Protein AF-A0A951G631-F1 (afdb_monomer_lite)

Sequence (108 aa):
MTLVPDHLREAPYAGALFIALSAAALAGALLIMAVDHQLVWTGAAALCLAAVISYVLSRSVGLPSMSDDVGDWLNRLGMAAVACEAAAVMICSVVLWQARADRRPRIA

Radius of gyration: 17.96 Å; chains: 1; bounding box: 60×21×46 Å

pLDDT: mean 70.81, std 10.46, range [46.06, 85.44]

Foldseek 3Di:
DDVVVVLCVLPVVVVVVVVVLVVVLVVLVVVVVVDVDLVSLVVNLVSLVVLLVVLVCCQDVNDRSGNVNNPVPPPPVSVVSNVVSVVSNVVSVVVSVVVVVVPPPPPD

Structure (mmCIF, N/CA/C/O backbone):
data_AF-A0A951G631-F1
#
_entry.id   AF-A0A951G631-F1
#
loop_
_atom_site.group_PDB
_atom_site.id
_atom_site.type_symbol
_atom_site.label_atom_id
_atom_site.label_alt_id
_atom_site.label_comp_id
_atom_site.label_asym_id
_atom_site.label_entity_id
_atom_site.label_seq_id
_atom_site.pdbx_PDB_ins_code
_atom_site.Cartn_x
_atom_site.Cartn_y
_atom_site.Cartn_z
_atom_site.occupancy
_atom_site.B_iso_or_equiv
_atom_site.auth_seq_id
_atom_site.auth_comp_id
_atom_site.auth_asym_id
_atom_site.auth_atom_id
_atom_site.pdbx_PDB_model_num
ATOM 1 N N . MET A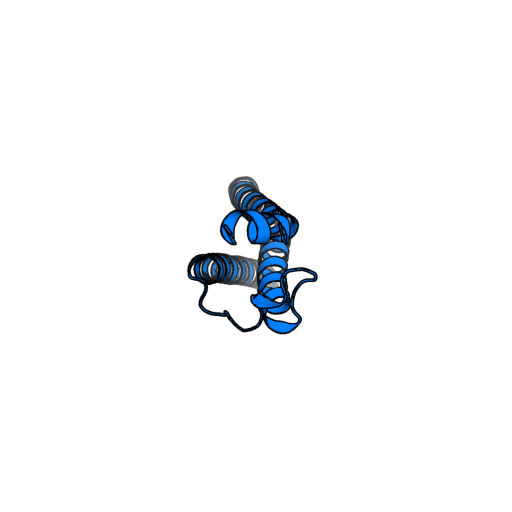 1 1 ? 29.309 2.061 -24.833 1.00 46.06 1 MET A N 1
ATOM 2 C CA . MET A 1 1 ? 27.855 1.845 -24.978 1.00 46.06 1 MET A CA 1
ATOM 3 C C . MET A 1 1 ? 27.331 1.392 -23.625 1.00 46.06 1 MET A C 1
ATOM 5 O O . MET A 1 1 ? 27.457 0.229 -23.276 1.00 46.06 1 MET A O 1
ATOM 9 N N . THR A 1 2 ? 26.908 2.337 -22.793 1.00 47.00 2 THR A N 1
ATOM 10 C CA . THR A 1 2 ? 26.440 2.085 -21.424 1.00 47.00 2 THR A CA 1
ATOM 11 C C . THR A 1 2 ? 24.915 2.075 -21.444 1.00 47.00 2 THR A C 1
ATOM 13 O O . THR A 1 2 ? 24.323 3.145 -21.436 1.00 47.00 2 THR A O 1
ATOM 16 N N . LEU A 1 3 ? 24.290 0.891 -21.494 1.00 59.00 3 LEU A N 1
ATOM 17 C CA . LEU A 1 3 ? 22.821 0.737 -21.492 1.00 59.00 3 LEU A CA 1
ATOM 18 C C . LEU A 1 3 ? 22.151 1.270 -20.205 1.00 59.00 3 LEU A C 1
ATOM 20 O O . LEU A 1 3 ? 20.975 1.609 -20.203 1.00 59.00 3 LEU A O 1
ATOM 24 N N . VAL A 1 4 ? 22.902 1.359 -19.104 1.00 55.72 4 VAL A N 1
ATOM 25 C CA . VAL A 1 4 ? 22.384 1.687 -17.763 1.00 55.72 4 VAL A CA 1
ATOM 26 C C . VAL A 1 4 ? 21.797 3.110 -17.651 1.00 55.72 4 VAL A C 1
ATOM 28 O O . VAL A 1 4 ? 20.682 3.241 -17.152 1.00 55.72 4 VAL A O 1
ATOM 31 N N . PRO A 1 5 ? 22.479 4.188 -18.092 1.00 55.44 5 PRO A N 1
ATOM 32 C CA . PRO A 1 5 ? 21.896 5.532 -18.054 1.00 55.44 5 PRO A CA 1
ATOM 33 C C . PRO A 1 5 ? 20.737 5.748 -19.040 1.00 55.44 5 PRO A C 1
ATOM 35 O O . PRO A 1 5 ? 19.889 6.595 -18.762 1.00 55.44 5 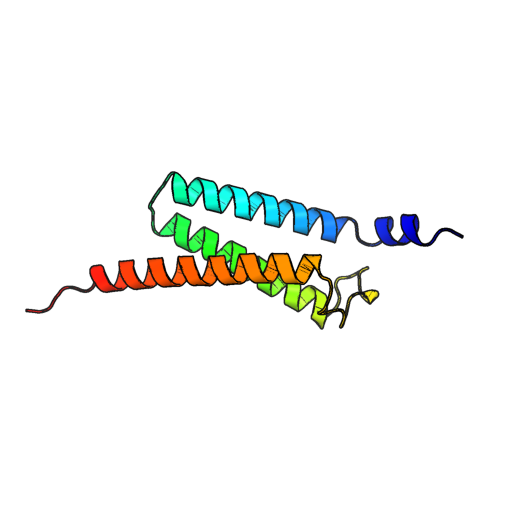PRO A O 1
ATOM 38 N N . ASP A 1 6 ? 20.675 5.005 -20.151 1.00 50.47 6 ASP A N 1
ATOM 39 C CA . ASP A 1 6 ? 19.616 5.177 -21.156 1.00 50.47 6 ASP A CA 1
ATOM 40 C C . ASP A 1 6 ? 18.287 4.537 -20.706 1.00 50.47 6 ASP A C 1
ATOM 42 O O . ASP A 1 6 ? 17.258 5.207 -20.763 1.00 50.47 6 ASP A O 1
ATOM 46 N N . HIS A 1 7 ? 18.301 3.347 -20.085 1.00 51.41 7 HIS A N 1
ATOM 47 C CA . HIS A 1 7 ? 17.087 2.762 -19.478 1.00 51.41 7 HIS A CA 1
ATOM 48 C C . HIS A 1 7 ? 16.555 3.559 -18.272 1.00 51.41 7 HIS A C 1
ATOM 50 O O . HIS A 1 7 ? 15.351 3.598 -18.023 1.00 51.41 7 HIS A O 1
ATOM 56 N N . LEU A 1 8 ? 17.425 4.256 -17.528 1.00 48.09 8 LEU A N 1
ATOM 57 C CA . LEU A 1 8 ? 17.003 5.156 -16.442 1.00 48.09 8 LEU A CA 1
ATOM 58 C C . LEU A 1 8 ? 16.326 6.441 -16.957 1.00 48.09 8 LEU A C 1
ATOM 60 O O . LEU A 1 8 ? 15.592 7.089 -16.208 1.00 48.09 8 LEU A O 1
ATOM 64 N N . ARG A 1 9 ? 16.554 6.813 -18.223 1.00 50.75 9 ARG A N 1
ATOM 65 C CA . ARG A 1 9 ? 15.884 7.940 -18.889 1.00 50.75 9 ARG A CA 1
ATOM 66 C C . ARG A 1 9 ? 14.567 7.559 -19.553 1.00 50.75 9 ARG A C 1
ATOM 68 O O . ARG A 1 9 ? 13.726 8.440 -19.718 1.00 50.75 9 ARG A O 1
ATOM 75 N N . GLU A 1 10 ? 14.374 6.291 -19.899 1.00 52.72 10 GLU A N 1
ATOM 76 C CA . GLU A 1 10 ? 13.159 5.821 -20.571 1.00 52.72 10 GLU A CA 1
ATOM 77 C C . GLU A 1 10 ? 11.947 5.740 -19.630 1.00 52.72 10 GLU A C 1
ATOM 79 O O . GLU A 1 10 ? 10.841 6.050 -20.068 1.00 52.72 10 GLU A O 1
ATOM 84 N N . ALA A 1 11 ? 12.116 5.451 -18.332 1.00 55.28 11 ALA A N 1
ATOM 85 C CA . ALA A 1 11 ? 10.980 5.325 -17.402 1.00 55.28 11 ALA A CA 1
ATOM 86 C C . ALA A 1 11 ? 11.109 6.063 -16.041 1.00 55.28 11 ALA A C 1
ATOM 88 O O . ALA A 1 11 ? 10.728 5.514 -15.001 1.00 55.28 11 ALA A O 1
ATOM 89 N N . PRO A 1 12 ? 11.563 7.334 -15.984 1.00 63.62 12 PRO A N 1
ATOM 90 C CA . PRO A 1 12 ? 11.660 8.092 -14.728 1.00 63.62 12 PRO A CA 1
ATOM 91 C C . PRO A 1 12 ? 10.302 8.273 -14.030 1.00 63.62 12 PRO A C 1
ATOM 93 O O . PRO A 1 12 ? 10.237 8.392 -12.805 1.00 63.62 12 PRO A O 1
ATOM 96 N N . TYR A 1 13 ? 9.203 8.252 -14.789 1.00 62.38 13 TYR A N 1
ATOM 97 C CA . TYR A 1 13 ? 7.856 8.387 -14.240 1.00 62.38 13 TYR A CA 1
ATOM 98 C C . TYR A 1 13 ? 7.442 7.186 -13.376 1.00 62.38 13 TYR A C 1
ATOM 100 O O . TYR A 1 13 ? 6.740 7.373 -12.386 1.00 62.38 13 TYR A O 1
ATOM 108 N N . ALA A 1 14 ? 7.893 5.970 -13.701 1.00 64.62 14 ALA A N 1
ATOM 109 C CA . ALA A 1 14 ? 7.568 4.775 -12.929 1.00 64.62 14 ALA A CA 1
ATOM 110 C C . ALA A 1 14 ? 8.272 4.795 -11.566 1.00 64.62 14 ALA A C 1
ATOM 112 O O . ALA A 1 14 ? 7.656 4.506 -10.540 1.00 64.62 14 ALA A O 1
ATOM 113 N N . GLY A 1 15 ? 9.533 5.242 -11.538 1.00 64.94 15 GLY A N 1
ATOM 114 C CA . GLY A 1 15 ? 10.257 5.501 -10.292 1.00 64.94 15 GLY A CA 1
ATOM 115 C C . GLY A 1 15 ? 9.585 6.588 -9.447 1.00 64.94 15 GLY A C 1
ATOM 116 O O . GLY A 1 15 ? 9.402 6.408 -8.244 1.00 64.94 15 GLY A O 1
ATOM 117 N N . ALA A 1 16 ? 9.146 7.687 -10.070 1.00 70.44 16 ALA A N 1
ATOM 118 C CA . ALA A 1 16 ? 8.416 8.750 -9.377 1.00 70.44 16 ALA A CA 1
ATOM 119 C C . ALA A 1 16 ? 7.076 8.262 -8.798 1.00 70.44 16 ALA A C 1
ATOM 121 O O . ALA A 1 16 ? 6.758 8.581 -7.653 1.00 70.44 16 ALA A O 1
ATOM 122 N N . LEU A 1 17 ? 6.320 7.451 -9.548 1.00 70.06 17 LEU A N 1
ATOM 123 C CA . LEU A 1 17 ? 5.082 6.828 -9.075 1.00 70.06 17 LEU A CA 1
ATOM 124 C C . LEU A 1 17 ? 5.343 5.890 -7.897 1.00 70.06 17 LEU A C 1
ATOM 126 O O . LEU A 1 17 ? 4.627 5.968 -6.906 1.00 70.06 17 LEU A O 1
ATOM 130 N N . PHE A 1 18 ? 6.388 5.064 -7.956 1.00 68.69 18 PHE A N 1
ATOM 131 C CA . PHE A 1 18 ? 6.756 4.173 -6.854 1.00 68.69 18 PHE A CA 1
ATOM 132 C C . PHE A 1 18 ? 7.116 4.945 -5.576 1.00 68.69 18 PHE 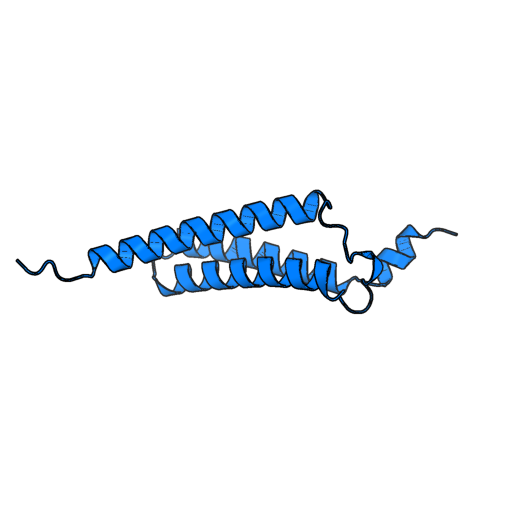A C 1
ATOM 134 O O . PHE A 1 18 ? 6.666 4.593 -4.483 1.00 68.69 18 PHE A O 1
ATOM 141 N N . ILE A 1 19 ? 7.888 6.030 -5.702 1.00 73.38 19 ILE A N 1
ATOM 142 C CA . ILE A 1 19 ? 8.228 6.909 -4.574 1.00 73.38 19 ILE A CA 1
ATOM 143 C C . ILE A 1 19 ? 6.969 7.575 -4.016 1.00 73.38 19 ILE A C 1
ATOM 145 O O . ILE A 1 19 ? 6.765 7.571 -2.803 1.00 73.38 19 ILE A O 1
ATOM 149 N N . ALA A 1 20 ? 6.111 8.118 -4.883 1.00 74.44 20 ALA A N 1
ATOM 150 C CA . ALA A 1 20 ? 4.867 8.761 -4.475 1.00 74.44 20 ALA A CA 1
ATOM 151 C C . ALA A 1 20 ? 3.942 7.785 -3.735 1.00 74.44 20 ALA A C 1
ATOM 153 O O . ALA A 1 20 ? 3.384 8.130 -2.696 1.00 74.44 20 ALA A O 1
ATOM 154 N N . LEU A 1 21 ? 3.832 6.553 -4.230 1.00 74.62 21 LEU A N 1
ATOM 155 C CA . LEU A 1 21 ? 3.036 5.486 -3.635 1.00 74.62 21 LEU A CA 1
ATOM 156 C C . LEU A 1 21 ? 3.588 5.058 -2.275 1.00 74.62 21 LEU A C 1
ATOM 158 O O . LEU A 1 21 ? 2.839 4.976 -1.307 1.00 74.62 21 LEU A O 1
ATOM 162 N N . SER A 1 22 ? 4.907 4.881 -2.178 1.00 74.50 22 SER A N 1
ATOM 163 C CA . SER A 1 22 ? 5.591 4.551 -0.924 1.00 74.50 22 SER A CA 1
ATOM 164 C C . SER A 1 22 ? 5.400 5.651 0.124 1.00 74.50 22 SER A C 1
ATOM 166 O O . SER A 1 22 ? 5.083 5.370 1.279 1.00 74.50 22 SER A O 1
ATOM 168 N N . ALA A 1 23 ? 5.542 6.918 -0.278 1.00 78.62 23 ALA A N 1
ATOM 169 C CA . ALA A 1 23 ? 5.320 8.063 0.597 1.00 78.62 23 ALA A CA 1
ATOM 170 C C . ALA A 1 23 ? 3.854 8.158 1.044 1.00 78.62 23 ALA A C 1
ATOM 172 O O . ALA A 1 23 ? 3.581 8.397 2.220 1.00 78.62 23 ALA A O 1
ATOM 173 N N . ALA A 1 24 ? 2.910 7.923 0.130 1.00 77.62 24 ALA A N 1
ATOM 174 C CA . ALA A 1 24 ? 1.488 7.912 0.438 1.00 77.62 24 ALA A CA 1
ATOM 175 C C . ALA A 1 24 ? 1.117 6.753 1.379 1.00 77.62 24 ALA A C 1
ATOM 177 O O . ALA A 1 24 ? 0.327 6.951 2.300 1.00 77.62 24 ALA A O 1
ATOM 178 N N . ALA A 1 25 ? 1.717 5.571 1.208 1.00 75.75 25 ALA A N 1
ATOM 179 C CA . ALA A 1 25 ? 1.524 4.430 2.099 1.00 75.75 25 ALA A CA 1
ATOM 180 C C . ALA A 1 25 ? 2.053 4.727 3.510 1.00 75.75 25 ALA A C 1
ATOM 182 O O . ALA A 1 25 ? 1.360 4.474 4.496 1.00 75.75 25 ALA A O 1
ATOM 183 N N . LEU A 1 26 ? 3.238 5.339 3.614 1.00 79.81 26 LEU A N 1
ATOM 184 C CA . LEU A 1 26 ? 3.809 5.766 4.893 1.00 79.81 26 LEU A CA 1
ATOM 185 C C . LEU A 1 26 ? 2.926 6.818 5.581 1.00 79.81 26 LEU A C 1
ATOM 187 O O . LEU A 1 26 ? 2.637 6.712 6.772 1.00 79.81 26 LEU A O 1
ATOM 191 N N . ALA A 1 27 ? 2.452 7.810 4.823 1.00 80.19 27 ALA A N 1
ATOM 192 C CA . ALA A 1 27 ? 1.532 8.825 5.322 1.00 80.19 27 ALA A CA 1
ATOM 193 C C . ALA A 1 27 ? 0.202 8.207 5.781 1.00 80.19 27 ALA A C 1
ATOM 195 O O . ALA A 1 27 ? -0.303 8.570 6.840 1.00 80.19 27 ALA A O 1
ATOM 196 N N . GLY A 1 28 ? -0.333 7.239 5.031 1.00 77.31 28 GLY A N 1
ATOM 197 C CA . GLY A 1 28 ? -1.526 6.481 5.402 1.00 77.31 28 GLY A CA 1
ATOM 198 C C . GLY A 1 28 ? -1.342 5.712 6.711 1.00 77.31 28 GLY A C 1
ATOM 199 O O . GLY A 1 28 ? -2.205 5.787 7.581 1.00 77.31 28 GLY A O 1
ATOM 200 N N . ALA A 1 29 ? -0.199 5.047 6.894 1.00 75.88 29 ALA A N 1
ATOM 201 C CA . ALA A 1 29 ? 0.129 4.351 8.138 1.00 75.88 29 ALA A CA 1
ATOM 202 C C . ALA A 1 29 ? 0.209 5.315 9.335 1.00 75.88 29 ALA A C 1
ATOM 204 O O . ALA A 1 29 ? -0.407 5.063 10.369 1.00 75.88 29 ALA A O 1
ATOM 205 N N . LEU A 1 30 ? 0.898 6.451 9.184 1.00 83.00 30 LEU A N 1
ATOM 206 C CA . LEU A 1 30 ? 0.967 7.485 10.224 1.00 83.00 30 LEU A CA 1
ATOM 207 C C . LEU A 1 30 ? -0.415 8.067 10.548 1.00 83.00 30 LEU A C 1
ATOM 209 O O . LEU A 1 30 ? -0.726 8.317 11.711 1.00 83.00 30 LEU A O 1
ATOM 213 N N . LEU A 1 31 ? -1.260 8.253 9.532 1.00 82.69 31 LEU A N 1
ATOM 214 C CA . LEU A 1 31 ? -2.604 8.791 9.706 1.00 82.69 31 LEU A CA 1
ATOM 215 C C . LEU A 1 31 ? -3.525 7.803 10.430 1.00 82.69 31 LEU A C 1
ATOM 217 O O . LEU A 1 31 ? -4.275 8.226 11.304 1.00 82.69 31 LEU A O 1
ATOM 221 N N . ILE A 1 32 ? -3.427 6.503 10.125 1.00 81.19 32 ILE A N 1
ATOM 222 C CA . ILE A 1 32 ? -4.120 5.441 10.874 1.00 81.19 32 ILE A CA 1
ATOM 223 C C . ILE A 1 32 ? -3.685 5.453 12.344 1.00 81.19 32 ILE A C 1
ATOM 225 O O . ILE A 1 32 ? -4.526 5.330 13.229 1.00 81.19 32 ILE A O 1
ATOM 229 N N . MET A 1 33 ? -2.388 5.632 12.620 1.00 79.88 33 MET A N 1
ATOM 230 C CA . MET A 1 33 ? -1.884 5.701 13.998 1.00 79.88 33 MET A CA 1
ATOM 231 C C . MET A 1 33 ? -2.382 6.939 14.755 1.00 79.88 33 MET A C 1
ATOM 233 O O . MET A 1 33 ? -2.536 6.886 15.973 1.00 79.88 33 MET A O 1
ATOM 237 N N . ALA A 1 34 ? -2.614 8.052 14.057 1.00 85.44 34 ALA A N 1
ATOM 238 C CA . ALA A 1 34 ? -3.066 9.299 14.666 1.00 85.44 34 ALA A CA 1
ATOM 239 C C . ALA A 1 34 ? -4.592 9.374 14.836 1.00 85.44 34 ALA A C 1
ATOM 241 O O . ALA A 1 34 ? -5.073 10.022 15.766 1.00 85.44 34 ALA A O 1
ATOM 242 N N . VAL A 1 35 ? -5.356 8.764 13.925 1.00 82.88 35 VAL A N 1
ATOM 243 C CA . VAL A 1 35 ? -6.807 8.941 13.836 1.00 82.88 35 VAL A CA 1
ATOM 244 C C . VAL A 1 35 ? -7.496 7.608 13.550 1.00 82.88 35 VAL A C 1
ATOM 246 O O . VAL A 1 35 ? -7.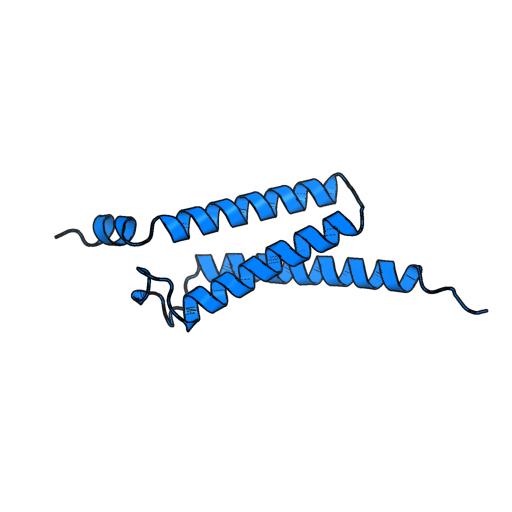484 7.113 12.422 1.00 82.88 35 VAL A O 1
ATOM 249 N N . ASP A 1 36 ? -8.204 7.083 14.550 1.00 77.94 36 ASP A N 1
ATOM 250 C CA . ASP A 1 36 ? -9.054 5.902 14.388 1.00 77.94 36 ASP A CA 1
ATOM 251 C C . ASP A 1 36 ? -10.417 6.279 13.785 1.00 77.94 36 ASP A C 1
ATOM 253 O O . ASP A 1 36 ? -11.442 6.380 14.461 1.00 77.94 36 ASP A O 1
ATOM 257 N N . HIS A 1 37 ? -10.419 6.579 12.484 1.00 82.12 37 HIS A N 1
ATOM 258 C CA . HIS A 1 37 ? -11.623 6.961 11.753 1.00 82.12 37 HIS A CA 1
ATOM 259 C C . HIS A 1 37 ? -11.832 6.084 10.523 1.00 82.12 37 HIS A C 1
ATOM 261 O O . HIS A 1 37 ? -10.922 5.851 9.730 1.00 82.12 37 HIS A O 1
ATOM 267 N N . GLN A 1 38 ? -13.075 5.651 10.303 1.00 78.56 38 GLN A N 1
ATOM 268 C CA . GLN A 1 38 ? -13.425 4.706 9.240 1.00 78.56 38 GLN A CA 1
ATOM 269 C C . GLN A 1 38 ? -12.992 5.182 7.839 1.00 78.56 38 GLN A C 1
ATOM 271 O O . GLN A 1 38 ? -12.566 4.366 7.028 1.00 78.56 38 GLN A O 1
ATOM 276 N N . LEU A 1 39 ? -13.044 6.496 7.570 1.00 80.56 39 LEU A N 1
ATOM 277 C CA . LEU A 1 39 ? -12.571 7.067 6.297 1.00 80.56 39 LEU A CA 1
ATOM 278 C C . LEU A 1 39 ? -11.057 6.908 6.088 1.00 80.56 39 LEU A C 1
ATOM 280 O O . LEU A 1 39 ? -10.624 6.688 4.958 1.00 80.56 39 LEU A O 1
ATOM 284 N N . VAL A 1 40 ? -10.265 6.993 7.161 1.00 82.19 40 VAL A N 1
ATOM 285 C CA . VAL A 1 40 ? -8.801 6.848 7.113 1.00 82.19 40 VAL A CA 1
ATOM 286 C C . VAL A 1 40 ? -8.445 5.412 6.739 1.00 82.19 40 VAL A C 1
ATOM 288 O O . VAL A 1 40 ? -7.694 5.186 5.792 1.00 82.19 40 VAL A O 1
ATOM 291 N N . TRP A 1 41 ? -9.091 4.443 7.389 1.00 77.00 41 TRP A N 1
ATOM 292 C CA . TRP A 1 41 ? -8.956 3.023 7.068 1.00 77.00 41 TRP A CA 1
ATOM 293 C C . TRP A 1 41 ? -9.382 2.696 5.629 1.00 77.00 41 TRP A C 1
ATOM 295 O O . TRP A 1 41 ? -8.684 1.962 4.931 1.00 77.00 41 TRP A O 1
ATOM 305 N N . THR A 1 42 ? -10.495 3.262 5.140 1.00 79.81 42 THR A N 1
ATOM 306 C CA . THR A 1 42 ? -10.913 3.055 3.741 1.00 79.81 42 THR A CA 1
ATOM 307 C C . THR A 1 42 ? -9.963 3.703 2.740 1.00 79.81 42 THR A C 1
ATOM 309 O O . THR A 1 42 ? -9.704 3.116 1.693 1.00 79.81 42 THR A O 1
ATOM 312 N N . GLY A 1 43 ? -9.429 4.887 3.055 1.00 80.12 43 GLY A N 1
ATOM 313 C CA . GLY A 1 43 ? -8.482 5.594 2.195 1.00 80.12 43 GLY A CA 1
ATOM 314 C C . GLY A 1 43 ? -7.164 4.836 2.061 1.00 80.12 43 GLY A C 1
ATOM 315 O O . GLY A 1 43 ? -6.680 4.641 0.949 1.00 80.12 43 GLY A O 1
ATOM 316 N N . ALA A 1 44 ? -6.631 4.326 3.173 1.00 80.44 44 ALA A N 1
ATOM 317 C CA . ALA A 1 44 ? -5.425 3.504 3.170 1.00 80.44 44 ALA A CA 1
ATOM 318 C C . ALA A 1 44 ? -5.616 2.187 2.399 1.00 80.44 44 ALA A C 1
ATOM 320 O O . ALA A 1 44 ? -4.761 1.819 1.592 1.00 80.44 44 ALA A O 1
ATOM 321 N N . ALA A 1 45 ? -6.758 1.512 2.581 1.00 78.25 45 ALA A N 1
ATOM 322 C CA . ALA A 1 45 ? -7.088 0.305 1.825 1.00 78.25 45 ALA A CA 1
ATOM 323 C C . ALA A 1 45 ? -7.195 0.582 0.316 1.00 78.25 45 ALA A C 1
ATOM 325 O O . ALA A 1 45 ? -6.653 -0.174 -0.487 1.00 78.25 45 ALA A O 1
ATOM 326 N N . ALA A 1 46 ? -7.865 1.672 -0.074 1.00 80.94 46 ALA A N 1
ATOM 327 C CA . ALA A 1 46 ? -8.009 2.064 -1.474 1.00 80.94 46 ALA A CA 1
ATOM 328 C C . ALA A 1 46 ? -6.658 2.404 -2.117 1.00 80.94 46 ALA A C 1
ATOM 330 O O . ALA A 1 46 ? -6.399 1.994 -3.247 1.00 80.94 46 ALA A O 1
ATOM 331 N N . LEU A 1 47 ? -5.784 3.102 -1.387 1.00 81.75 47 LEU A N 1
ATOM 332 C CA . LEU A 1 47 ? -4.439 3.433 -1.846 1.00 81.75 47 LEU A CA 1
ATOM 333 C C . LEU A 1 47 ? -3.597 2.173 -2.090 1.00 81.75 47 LEU A C 1
ATOM 335 O O . LEU A 1 47 ? -3.027 2.021 -3.166 1.00 81.75 47 LEU A O 1
ATOM 339 N N . CYS A 1 48 ? -3.565 1.248 -1.126 1.00 77.81 48 CYS A N 1
ATOM 340 C CA . CYS A 1 48 ? -2.819 -0.004 -1.269 1.00 77.81 48 CYS A CA 1
ATOM 341 C C . CYS A 1 48 ? -3.410 -0.894 -2.377 1.00 77.81 48 CYS A C 1
ATOM 343 O O . CYS A 1 48 ? -2.679 -1.567 -3.094 1.00 77.81 48 CYS A O 1
ATOM 345 N N . LEU A 1 49 ? -4.730 -0.877 -2.581 1.00 78.12 49 LEU A N 1
ATOM 346 C CA . LEU A 1 49 ? -5.351 -1.602 -3.691 1.00 78.12 49 LEU A CA 1
ATOM 347 C C . LEU A 1 49 ? -4.971 -0.996 -5.050 1.00 78.12 49 LEU A C 1
ATOM 349 O O . LEU A 1 49 ? -4.651 -1.730 -5.984 1.00 78.12 49 LEU A O 1
ATOM 353 N N . ALA A 1 50 ? -4.978 0.335 -5.164 1.00 79.31 50 ALA A N 1
ATOM 354 C CA . ALA A 1 50 ? -4.547 1.033 -6.373 1.00 79.31 50 ALA A CA 1
ATOM 355 C C . ALA A 1 50 ? -3.080 0.731 -6.708 1.00 79.31 50 ALA A C 1
ATOM 357 O O . ALA A 1 50 ? -2.726 0.610 -7.882 1.00 79.31 50 ALA A O 1
ATOM 358 N N . ALA A 1 51 ? -2.252 0.553 -5.683 1.00 76.19 51 ALA A N 1
ATOM 359 C CA . ALA A 1 51 ? -0.860 0.165 -5.812 1.00 76.19 51 ALA A CA 1
ATOM 360 C C . ALA A 1 51 ? -0.693 -1.239 -6.422 1.00 76.19 51 ALA A C 1
ATOM 362 O O . ALA A 1 51 ? -0.065 -1.391 -7.475 1.00 76.19 51 ALA A O 1
ATOM 363 N N . VAL A 1 52 ? -1.384 -2.236 -5.859 1.00 76.25 52 VAL A N 1
ATOM 364 C CA . VAL A 1 52 ? -1.417 -3.611 -6.385 1.00 76.25 52 VAL A CA 1
ATOM 365 C C . VAL A 1 52 ? -1.946 -3.645 -7.823 1.00 76.25 52 VAL A C 1
ATOM 367 O O . VAL A 1 52 ? -1.364 -4.308 -8.682 1.00 76.25 52 VAL A O 1
ATOM 370 N N . ILE A 1 53 ? -3.020 -2.905 -8.121 1.00 77.88 53 ILE A N 1
ATOM 371 C CA . ILE A 1 53 ? -3.577 -2.814 -9.480 1.00 77.88 53 ILE A CA 1
ATOM 372 C C . ILE A 1 53 ? -2.563 -2.187 -10.439 1.00 77.88 53 ILE A C 1
ATOM 374 O O . ILE A 1 53 ? -2.382 -2.692 -11.545 1.00 77.88 53 ILE A O 1
ATOM 378 N N . SER A 1 54 ? -1.873 -1.125 -10.022 1.00 72.62 54 SER A N 1
ATOM 379 C CA . SER A 1 54 ? -0.848 -0.471 -10.841 1.00 72.62 54 SER A CA 1
ATOM 380 C C . SER A 1 54 ? 0.322 -1.411 -11.136 1.00 72.62 54 SER A C 1
ATOM 382 O O . SER A 1 54 ? 0.811 -1.430 -12.264 1.00 72.62 54 SER A O 1
ATOM 384 N N . TYR A 1 55 ? 0.724 -2.250 -10.175 1.00 71.88 55 TYR A N 1
ATOM 385 C CA . TYR A 1 55 ? 1.727 -3.292 -10.400 1.00 71.88 55 TYR A CA 1
ATOM 386 C C . TYR A 1 55 ? 1.263 -4.322 -11.438 1.00 71.88 55 TYR A C 1
ATOM 388 O O . TYR A 1 55 ? 1.990 -4.622 -12.386 1.00 71.88 55 TYR A O 1
ATOM 396 N N . VAL A 1 56 ? 0.032 -4.827 -11.306 1.00 73.62 56 VAL A N 1
ATOM 397 C CA . VAL A 1 56 ? -0.545 -5.788 -12.260 1.00 73.62 56 VAL A CA 1
ATOM 398 C C . VAL A 1 56 ? -0.670 -5.176 -13.655 1.00 73.62 56 VAL A C 1
ATOM 400 O O . VAL A 1 56 ? -0.328 -5.833 -14.636 1.00 73.62 56 VAL A O 1
ATOM 403 N N . LEU A 1 57 ? -1.117 -3.922 -13.767 1.00 71.50 57 LEU A N 1
ATOM 404 C CA . LEU A 1 57 ? -1.214 -3.208 -15.044 1.00 71.50 57 LEU A CA 1
ATOM 405 C C . LEU A 1 57 ? 0.160 -3.009 -15.687 1.00 71.50 57 LEU A C 1
ATOM 407 O O . LEU A 1 57 ? 0.313 -3.279 -16.877 1.00 71.50 57 LEU A O 1
ATOM 411 N N . SER A 1 58 ? 1.162 -2.625 -14.894 1.00 65.25 58 SER A N 1
ATOM 412 C CA . SER A 1 58 ? 2.544 -2.479 -15.356 1.00 65.25 58 SER A CA 1
ATOM 413 C C . SER A 1 58 ? 3.101 -3.790 -15.923 1.00 65.25 58 SER A C 1
ATOM 415 O O . SER A 1 58 ? 3.696 -3.800 -16.997 1.00 65.25 58 SER A O 1
ATOM 417 N N . ARG A 1 59 ? 2.822 -4.922 -15.261 1.00 67.38 59 ARG A N 1
ATOM 418 C CA . ARG A 1 59 ? 3.305 -6.251 -15.673 1.00 67.38 59 ARG A CA 1
ATOM 419 C C . ARG A 1 59 ? 2.483 -6.932 -16.771 1.00 67.38 59 ARG A C 1
ATOM 421 O O . ARG A 1 59 ? 2.976 -7.897 -17.352 1.00 67.38 59 ARG A O 1
ATOM 428 N N . SER A 1 60 ? 1.259 -6.471 -17.047 1.00 65.56 60 SER A N 1
ATOM 429 C CA . SER A 1 60 ? 0.353 -7.082 -18.035 1.00 65.56 60 SER A CA 1
ATOM 430 C C . SER A 1 60 ? 0.300 -6.320 -19.353 1.00 65.56 60 SER A C 1
ATOM 432 O O . SER A 1 60 ? 0.589 -6.893 -20.399 1.00 65.56 60 SER A O 1
ATOM 434 N N . VAL A 1 61 ? -0.080 -5.043 -19.315 1.00 63.25 61 VAL A N 1
ATOM 435 C CA . VAL A 1 61 ? -0.304 -4.241 -20.528 1.00 63.25 61 VAL A CA 1
ATOM 436 C C . VAL A 1 61 ? 0.994 -3.596 -21.011 1.00 63.25 61 VAL A C 1
ATOM 438 O O . VAL A 1 61 ? 1.104 -3.231 -22.178 1.00 63.25 61 VAL A O 1
ATOM 441 N N . GLY A 1 62 ? 1.983 -3.491 -20.121 1.00 55.91 62 GLY A N 1
ATOM 442 C CA . GLY A 1 62 ? 3.183 -2.714 -20.365 1.00 55.91 62 GLY A CA 1
ATOM 443 C C . GLY A 1 62 ? 2.867 -1.232 -20.250 1.00 55.91 62 GLY A C 1
ATOM 444 O O . GLY A 1 62 ? 1.971 -0.682 -20.890 1.00 55.91 62 GLY A O 1
ATOM 445 N N . LEU A 1 63 ? 3.604 -0.573 -19.380 1.00 57.12 63 LEU A N 1
ATOM 446 C CA . LEU A 1 63 ? 3.550 0.867 -19.226 1.00 57.12 63 LEU A CA 1
ATOM 447 C C . LEU A 1 63 ? 4.246 1.513 -20.451 1.00 57.12 63 LEU A C 1
ATOM 449 O O . LEU A 1 63 ? 5.264 0.984 -20.903 1.00 57.12 63 LEU A O 1
ATOM 453 N N . PRO A 1 64 ? 3.733 2.613 -21.050 1.00 51.44 64 PRO A N 1
ATOM 454 C CA . PRO A 1 64 ? 4.406 3.259 -22.178 1.00 51.44 64 PRO A CA 1
ATOM 455 C C . PRO A 1 64 ? 5.833 3.634 -21.757 1.00 51.44 64 PRO A C 1
ATOM 457 O O . PRO A 1 64 ? 6.016 4.240 -20.700 1.00 51.44 64 PRO A O 1
ATOM 460 N N . SER A 1 65 ? 6.830 3.239 -22.557 1.00 55.38 65 SER A N 1
ATOM 461 C CA . SER A 1 65 ? 8.270 3.349 -22.245 1.00 55.38 65 SER A CA 1
ATOM 462 C C . SER A 1 65 ? 8.824 2.342 -21.210 1.00 55.38 65 SER A C 1
ATOM 464 O O . SER A 1 65 ? 9.938 2.500 -20.725 1.00 55.38 65 SER A O 1
ATOM 466 N N . MET A 1 66 ? 8.056 1.301 -20.866 1.00 52.78 66 MET A N 1
ATOM 467 C CA . MET A 1 66 ? 8.422 0.230 -19.922 1.00 52.78 66 MET A CA 1
ATOM 468 C C . MET A 1 66 ? 7.884 -1.141 -20.386 1.00 52.78 66 MET A C 1
ATOM 470 O O . MET A 1 66 ? 7.494 -1.991 -19.588 1.00 52.78 66 MET A O 1
ATOM 474 N N . SER A 1 67 ? 7.813 -1.354 -21.703 1.00 56.06 67 SER A N 1
ATOM 475 C CA . SER A 1 67 ? 7.326 -2.606 -22.302 1.00 56.06 67 SER A CA 1
ATOM 476 C C . SER A 1 67 ? 8.255 -3.800 -22.060 1.00 56.06 67 SER A C 1
ATOM 478 O O . SER A 1 67 ? 7.792 -4.936 -22.112 1.00 56.06 67 SER A O 1
ATOM 480 N N . ASP A 1 68 ? 9.530 -3.552 -21.751 1.00 57.69 68 ASP A N 1
ATOM 481 C CA . ASP A 1 68 ? 10.524 -4.600 -21.467 1.00 57.69 68 ASP A CA 1
ATOM 482 C C . ASP A 1 68 ? 10.306 -5.285 -20.105 1.00 57.69 68 ASP A C 1
ATOM 484 O O . ASP A 1 68 ? 10.811 -6.379 -19.870 1.00 57.69 68 ASP A O 1
ATOM 488 N N . ASP A 1 69 ? 9.500 -4.681 -19.226 1.00 57.09 69 ASP A N 1
ATOM 489 C CA . ASP A 1 69 ? 9.143 -5.213 -17.907 1.00 57.09 69 ASP A CA 1
ATOM 490 C C . ASP A 1 69 ? 7.881 -6.106 -17.929 1.00 57.09 69 ASP A C 1
ATOM 492 O O . ASP A 1 69 ? 7.464 -6.648 -16.894 1.00 57.09 69 ASP A O 1
ATOM 496 N N . VAL A 1 70 ? 7.244 -6.285 -19.091 1.00 58.22 70 VAL A N 1
ATOM 497 C CA . VAL A 1 70 ? 6.074 -7.162 -19.240 1.00 58.22 70 VAL A CA 1
ATOM 498 C C . VAL A 1 70 ? 6.506 -8.618 -19.055 1.00 58.22 70 VAL A C 1
ATOM 500 O O . VAL A 1 70 ? 7.322 -9.145 -19.805 1.00 58.22 70 VAL A O 1
ATOM 503 N N . GLY A 1 71 ? 5.947 -9.290 -18.047 1.00 59.06 71 GLY A N 1
ATOM 504 C CA . GLY A 1 71 ? 6.285 -10.681 -17.725 1.00 59.06 71 GLY A CA 1
ATOM 505 C C . GLY A 1 71 ? 7.401 -10.885 -16.691 1.00 59.06 71 GLY A C 1
ATOM 506 O O . GLY A 1 71 ? 7.549 -12.009 -16.210 1.00 59.06 71 GLY A O 1
ATOM 507 N N . ASP A 1 72 ? 8.123 -9.844 -16.258 1.00 67.06 72 ASP A N 1
ATOM 508 C CA . ASP A 1 72 ? 9.094 -9.949 -15.151 1.00 67.06 72 ASP A CA 1
ATOM 509 C C . ASP A 1 72 ? 8.403 -9.879 -13.772 1.00 67.06 72 ASP A C 1
ATOM 511 O O . ASP A 1 72 ? 8.581 -8.989 -12.944 1.00 67.06 72 ASP A O 1
ATOM 515 N N . TRP A 1 73 ? 7.566 -10.867 -13.479 1.00 65.19 73 TRP A N 1
ATOM 516 C CA . TRP A 1 73 ? 6.848 -10.942 -12.202 1.00 65.19 73 TRP A CA 1
ATOM 517 C C . TRP A 1 73 ? 7.771 -11.099 -10.977 1.00 65.19 73 TRP A C 1
ATOM 519 O O . TRP A 1 73 ? 7.321 -10.894 -9.849 1.00 65.19 73 TRP A O 1
ATOM 529 N N . LEU A 1 74 ? 9.044 -11.454 -11.193 1.00 58.38 74 LEU A N 1
ATOM 530 C CA . LEU A 1 74 ? 10.021 -11.873 -10.182 1.00 58.38 74 LEU A CA 1
ATOM 531 C C . LEU A 1 74 ? 11.002 -10.776 -9.749 1.00 58.38 74 LEU A C 1
ATOM 533 O O . LEU A 1 74 ? 11.926 -11.056 -8.976 1.00 58.38 74 LEU A O 1
ATOM 537 N N . ASN A 1 75 ? 10.799 -9.526 -10.170 1.00 68.44 75 ASN A N 1
ATOM 538 C CA . ASN A 1 75 ? 11.568 -8.414 -9.622 1.00 68.44 75 ASN A CA 1
ATOM 539 C C . ASN A 1 75 ? 11.427 -8.360 -8.093 1.00 68.44 75 ASN A C 1
ATOM 541 O O . ASN A 1 75 ? 1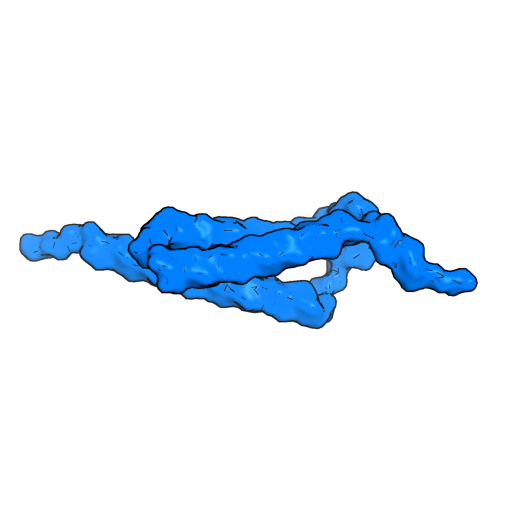0.352 -8.090 -7.548 1.00 68.44 75 ASN A O 1
ATOM 545 N N . ARG A 1 76 ? 12.543 -8.601 -7.396 1.00 70.69 76 ARG A N 1
ATOM 546 C CA . ARG A 1 76 ? 12.592 -8.774 -5.936 1.00 70.69 76 ARG A CA 1
ATOM 547 C C . ARG A 1 76 ? 12.024 -7.569 -5.186 1.00 70.69 76 ARG A C 1
ATOM 549 O O . ARG A 1 76 ? 11.379 -7.750 -4.159 1.00 70.69 76 ARG A O 1
ATOM 556 N N . LEU A 1 77 ? 12.244 -6.359 -5.704 1.00 69.38 77 LEU A N 1
ATOM 557 C CA . LEU A 1 77 ? 11.761 -5.123 -5.083 1.00 69.38 77 LEU A CA 1
ATOM 558 C C . LEU A 1 77 ? 10.251 -4.935 -5.273 1.00 69.38 77 LEU A C 1
ATOM 560 O O . LEU A 1 77 ? 9.552 -4.617 -4.314 1.00 69.38 77 LEU A O 1
ATOM 564 N N . GLY A 1 78 ? 9.738 -5.195 -6.480 1.00 69.12 78 GLY A N 1
ATOM 565 C CA . GLY A 1 78 ? 8.304 -5.108 -6.772 1.00 69.12 78 GLY A CA 1
ATOM 566 C C . GLY A 1 78 ? 7.490 -6.140 -5.993 1.00 69.12 78 GLY A C 1
ATOM 567 O O . GLY A 1 78 ? 6.473 -5.807 -5.392 1.00 69.12 78 GLY A O 1
ATOM 568 N N . MET A 1 79 ? 7.987 -7.376 -5.912 1.00 73.31 79 MET A N 1
ATOM 569 C CA . MET A 1 79 ? 7.337 -8.444 -5.153 1.00 73.31 79 MET A CA 1
ATOM 570 C C . MET A 1 79 ? 7.266 -8.132 -3.650 1.00 73.31 79 MET A C 1
ATOM 572 O O . MET A 1 79 ? 6.233 -8.368 -3.026 1.00 73.31 79 MET A O 1
ATOM 576 N N . ALA A 1 80 ? 8.332 -7.566 -3.072 1.00 76.56 80 ALA A N 1
ATOM 577 C CA . ALA A 1 80 ? 8.337 -7.148 -1.671 1.00 76.56 80 ALA A CA 1
ATOM 578 C C . ALA A 1 80 ? 7.330 -6.016 -1.402 1.00 76.56 80 ALA A C 1
ATOM 580 O O . ALA A 1 80 ? 6.590 -6.079 -0.422 1.00 76.56 80 ALA A O 1
ATOM 581 N N . ALA A 1 81 ? 7.260 -5.014 -2.285 1.00 73.56 81 ALA A N 1
ATOM 582 C CA . ALA A 1 81 ? 6.307 -3.913 -2.161 1.00 73.56 81 ALA A CA 1
ATOM 583 C C . ALA A 1 81 ? 4.851 -4.403 -2.236 1.00 73.56 81 ALA A C 1
ATOM 585 O O . ALA A 1 81 ? 4.061 -4.124 -1.336 1.00 73.56 81 ALA A O 1
ATOM 586 N N . VAL A 1 82 ? 4.524 -5.226 -3.238 1.00 75.25 82 VAL A N 1
ATOM 587 C CA . VAL A 1 82 ? 3.179 -5.799 -3.409 1.00 75.25 82 VAL A CA 1
ATOM 588 C C . VAL A 1 82 ? 2.788 -6.681 -2.226 1.00 75.25 82 VAL A C 1
ATOM 590 O O . VAL A 1 82 ? 1.638 -6.649 -1.797 1.00 75.25 82 VAL A O 1
ATOM 593 N N . ALA A 1 83 ? 3.725 -7.450 -1.663 1.00 79.62 83 ALA A N 1
ATOM 594 C CA . ALA A 1 83 ? 3.459 -8.249 -0.469 1.00 79.62 83 ALA A CA 1
ATOM 595 C C . ALA A 1 83 ? 3.090 -7.367 0.739 1.00 79.62 83 ALA A C 1
ATOM 597 O O . ALA A 1 83 ? 2.121 -7.665 1.442 1.00 79.62 83 ALA A O 1
ATOM 598 N N . CYS A 1 84 ? 3.817 -6.265 0.956 1.00 78.38 84 CYS A N 1
ATOM 599 C CA . CYS A 1 84 ? 3.509 -5.294 2.009 1.00 78.38 84 CYS A CA 1
ATOM 600 C C . CYS A 1 84 ? 2.145 -4.624 1.793 1.00 78.38 84 CYS A C 1
ATOM 602 O O . CYS A 1 84 ? 1.349 -4.521 2.726 1.00 78.38 84 CYS A O 1
ATOM 604 N N . GLU A 1 85 ? 1.847 -4.206 0.565 1.00 77.19 85 GLU A N 1
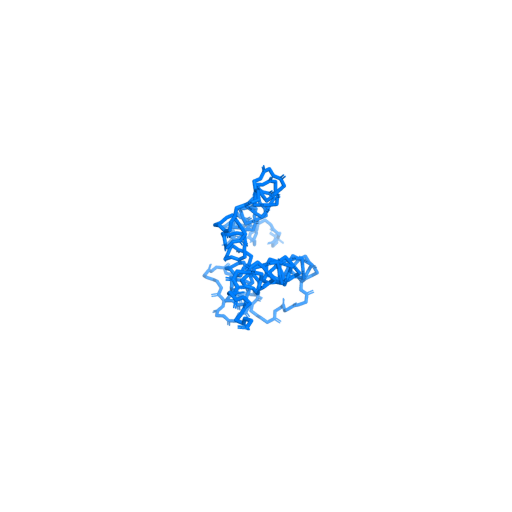ATOM 605 C CA . GLU A 1 85 ? 0.577 -3.563 0.219 1.00 77.19 85 GLU A CA 1
ATOM 606 C C . GLU A 1 85 ? -0.605 -4.526 0.352 1.00 77.19 85 GLU A C 1
ATOM 608 O O . GLU A 1 85 ? -1.633 -4.166 0.927 1.00 77.19 85 GLU A O 1
ATOM 613 N N . ALA A 1 86 ? -0.455 -5.775 -0.095 1.00 78.75 86 ALA A N 1
ATOM 614 C CA . ALA A 1 86 ? -1.470 -6.809 0.069 1.00 78.75 86 ALA A CA 1
ATOM 615 C C . ALA A 1 86 ? -1.752 -7.089 1.553 1.00 78.75 86 ALA A C 1
ATOM 617 O O . ALA A 1 86 ? -2.914 -7.181 1.955 1.00 78.75 86 ALA A O 1
ATOM 618 N N . ALA A 1 87 ? -0.710 -7.161 2.388 1.00 80.12 87 ALA A N 1
ATOM 619 C CA . ALA A 1 87 ? -0.871 -7.297 3.832 1.00 80.12 87 ALA A CA 1
ATOM 620 C C . ALA A 1 87 ? -1.618 -6.095 4.437 1.00 80.12 87 ALA A C 1
ATOM 622 O O . ALA A 1 87 ? -2.536 -6.284 5.237 1.00 80.12 87 ALA A O 1
ATOM 623 N N . ALA A 1 88 ? -1.293 -4.869 4.016 1.00 77.62 88 ALA A N 1
ATOM 624 C CA . ALA A 1 88 ? -1.981 -3.663 4.471 1.00 77.62 88 ALA A CA 1
ATOM 625 C C . ALA A 1 88 ? -3.470 -3.653 4.079 1.00 77.62 88 ALA A C 1
ATOM 627 O O . ALA A 1 88 ? -4.320 -3.353 4.922 1.00 77.62 88 ALA A O 1
ATOM 628 N N . VAL A 1 89 ? -3.812 -4.050 2.845 1.00 80.00 89 VAL A N 1
ATOM 629 C CA . VAL A 1 89 ? -5.211 -4.214 2.399 1.00 80.00 89 VAL A CA 1
ATOM 630 C C . VAL A 1 89 ? -5.940 -5.244 3.263 1.00 80.00 89 VAL A C 1
ATOM 632 O O . VAL A 1 89 ? -7.056 -4.986 3.722 1.00 80.00 89 VAL A O 1
ATOM 635 N N . MET A 1 90 ? -5.311 -6.391 3.533 1.00 83.50 90 MET A N 1
ATOM 636 C CA . MET A 1 90 ? -5.892 -7.441 4.373 1.00 83.50 90 MET A CA 1
ATOM 637 C C . MET A 1 90 ? -6.171 -6.936 5.791 1.00 83.50 90 MET A C 1
ATOM 639 O O . MET A 1 90 ? -7.287 -7.084 6.281 1.00 83.50 90 MET A O 1
ATOM 643 N N . ILE A 1 91 ? -5.213 -6.261 6.427 1.00 83.38 91 ILE A N 1
ATOM 644 C CA . ILE A 1 91 ? -5.395 -5.709 7.776 1.00 83.38 91 ILE A CA 1
ATOM 645 C C . ILE A 1 91 ? -6.524 -4.671 7.789 1.00 83.38 91 ILE A C 1
ATOM 647 O O . ILE A 1 91 ? -7.446 -4.777 8.598 1.00 83.38 91 ILE A O 1
ATOM 651 N N . CYS A 1 92 ? -6.507 -3.708 6.860 1.00 78.94 92 CYS A N 1
ATOM 652 C CA . CYS A 1 92 ? -7.538 -2.672 6.797 1.00 78.94 92 CYS A CA 1
ATOM 653 C C . CYS A 1 92 ? -8.932 -3.269 6.555 1.00 78.94 92 CYS A C 1
ATOM 655 O O . CYS A 1 92 ? -9.907 -2.838 7.167 1.00 78.94 92 CYS A O 1
ATOM 657 N N . SER A 1 93 ? -9.042 -4.280 5.689 1.00 77.00 93 SER A N 1
ATOM 658 C CA . SER A 1 93 ? -10.320 -4.945 5.408 1.00 77.00 93 SER A CA 1
ATOM 659 C C . SER A 1 93 ? -10.860 -5.719 6.612 1.00 77.00 93 SER A C 1
ATOM 661 O O . SER A 1 93 ? -12.057 -5.635 6.889 1.00 77.00 93 SER A O 1
ATOM 663 N N . VAL A 1 94 ? -9.995 -6.396 7.376 1.00 84.25 94 VAL A N 1
ATOM 664 C CA . VAL A 1 94 ? -10.375 -7.083 8.619 1.00 84.25 94 VAL A CA 1
ATOM 665 C C . VAL A 1 94 ? -10.869 -6.085 9.666 1.00 84.25 94 VAL A C 1
ATOM 667 O O . VAL A 1 94 ? -11.943 -6.292 10.232 1.00 84.25 94 VAL A O 1
ATOM 670 N N . VAL A 1 95 ? -10.151 -4.978 9.881 1.00 82.88 95 VAL A N 1
ATOM 671 C CA . VAL A 1 95 ? -10.555 -3.929 10.836 1.00 82.88 95 VAL A CA 1
ATOM 672 C C . VAL A 1 95 ? -11.902 -3.319 10.440 1.00 82.88 95 VAL A C 1
ATOM 674 O O . VAL A 1 95 ? -12.810 -3.205 11.263 1.00 82.88 95 VAL A O 1
ATOM 677 N N . LEU A 1 96 ? -12.086 -3.000 9.156 1.00 80.62 96 LEU A N 1
ATOM 678 C CA . LEU A 1 96 ? -13.354 -2.474 8.646 1.00 80.62 96 LEU A CA 1
ATOM 679 C C . LEU A 1 96 ? -14.504 -3.484 8.762 1.00 80.62 96 LEU A C 1
ATOM 681 O O . LEU A 1 96 ? -15.649 -3.085 8.983 1.00 80.62 96 LEU A O 1
ATOM 685 N N . TRP A 1 97 ? -14.228 -4.780 8.604 1.00 82.50 97 TRP A N 1
ATOM 686 C CA . TRP A 1 97 ? -15.228 -5.832 8.763 1.00 82.50 97 TRP A CA 1
ATOM 687 C C . TRP A 1 97 ? -15.662 -5.988 10.224 1.00 82.50 97 TRP A C 1
ATOM 689 O O . TRP A 1 97 ? -16.864 -6.038 10.488 1.00 82.50 97 TRP A O 1
ATOM 699 N N . GLN A 1 98 ? -14.717 -5.964 11.168 1.00 83.31 98 GLN A N 1
ATOM 700 C CA . GLN A 1 98 ? -15.006 -5.993 12.607 1.00 83.31 98 GLN A CA 1
ATOM 701 C C . GLN A 1 98 ? -15.815 -4.764 13.039 1.00 83.31 98 GLN A C 1
ATOM 703 O O . GLN A 1 98 ? -16.894 -4.910 13.607 1.00 83.31 98 GLN A O 1
ATOM 708 N N . ALA A 1 99 ? -15.395 -3.561 12.632 1.00 78.38 99 ALA A N 1
ATOM 709 C CA . ALA A 1 99 ? -16.122 -2.324 12.926 1.00 78.38 99 ALA A CA 1
ATOM 710 C C . ALA A 1 99 ? -17.561 -2.321 12.368 1.00 78.38 99 ALA A C 1
ATOM 712 O O . ALA A 1 99 ? -18.462 -1.700 12.937 1.00 78.38 99 ALA A O 1
ATOM 713 N N . ARG A 1 100 ? -17.811 -3.014 11.246 1.00 77.50 100 ARG A N 1
ATOM 714 C CA . ARG A 1 100 ? -19.168 -3.219 10.709 1.00 77.50 100 ARG A CA 1
ATOM 715 C C . ARG A 1 100 ? -19.963 -4.257 11.500 1.00 77.50 100 ARG A C 1
ATOM 717 O O . ARG A 1 100 ? -21.171 -4.078 11.643 1.00 77.50 100 ARG A O 1
ATOM 724 N N . ALA A 1 101 ? -19.324 -5.329 11.965 1.00 77.12 101 ALA A N 1
ATOM 725 C CA . ALA A 1 101 ? -19.965 -6.371 12.762 1.00 77.12 101 ALA A CA 1
ATOM 726 C C . ALA A 1 101 ? -20.427 -5.831 14.124 1.00 77.12 101 ALA A C 1
ATOM 728 O O . ALA A 1 101 ? -21.571 -6.069 14.504 1.00 77.12 101 ALA A O 1
ATOM 729 N N . ASP A 1 102 ? -19.603 -5.014 14.781 1.00 75.00 102 ASP A N 1
ATOM 730 C CA . ASP A 1 102 ? -19.931 -4.392 16.071 1.00 75.00 102 ASP A CA 1
ATOM 731 C C . ASP A 1 102 ? -21.081 -3.380 15.973 1.00 75.00 102 ASP A C 1
ATOM 733 O O . ASP A 1 102 ? -21.843 -3.193 16.920 1.00 75.00 102 ASP A O 1
ATOM 737 N N . ARG A 1 103 ? -21.250 -2.746 14.806 1.00 67.44 103 ARG A N 1
ATOM 738 C CA . ARG A 1 103 ? -22.359 -1.818 14.534 1.00 67.44 103 ARG A CA 1
ATOM 739 C C . ARG A 1 103 ? -23.669 -2.504 14.151 1.00 67.44 103 ARG A C 1
ATOM 741 O O . ARG A 1 103 ? -24.683 -1.813 14.046 1.00 67.44 103 ARG A O 1
ATOM 748 N N . ARG A 1 104 ? -23.696 -3.824 13.915 1.00 67.00 104 ARG A N 1
ATOM 749 C CA . ARG A 1 104 ? -24.970 -4.519 13.683 1.00 67.00 104 ARG A CA 1
ATOM 750 C C . ARG A 1 104 ? -25.744 -4.550 15.006 1.00 67.00 104 ARG A C 1
ATOM 752 O O . ARG A 1 104 ? -25.221 -5.093 15.978 1.00 67.00 104 ARG A O 1
ATOM 759 N N . PRO A 1 105 ? -26.967 -3.986 15.072 1.00 54.41 105 PRO A N 1
ATOM 760 C CA . PRO A 1 105 ? -27.758 -4.024 16.292 1.00 54.41 105 PRO A CA 1
ATOM 761 C C . PRO A 1 105 ? -27.957 -5.486 16.675 1.00 54.41 105 PRO A C 1
ATOM 763 O O . PRO A 1 105 ? -28.416 -6.294 15.865 1.00 54.41 105 PRO A O 1
ATOM 766 N N . ARG A 1 106 ? -27.549 -5.833 17.896 1.00 62.19 106 ARG A N 1
ATOM 767 C CA . ARG A 1 106 ? -27.790 -7.151 18.472 1.00 62.19 106 ARG A CA 1
ATOM 768 C C . ARG A 1 106 ? -29.299 -7.227 18.695 1.00 62.19 106 ARG A C 1
ATOM 770 O O . ARG A 1 106 ? -29.792 -6.693 19.681 1.00 62.19 106 ARG A O 1
ATOM 777 N N . ILE A 1 107 ? -30.030 -7.753 17.712 1.00 65.12 107 ILE A N 1
ATOM 778 C CA . ILE A 1 107 ? -31.469 -7.987 17.834 1.00 65.12 107 ILE A CA 1
ATOM 779 C C . ILE A 1 107 ? -31.599 -9.069 18.909 1.00 65.12 107 ILE A C 1
ATOM 781 O O . ILE A 1 107 ? -31.259 -10.226 18.658 1.00 65.12 107 ILE A O 1
ATOM 785 N N . ALA A 1 108 ? -31.917 -8.625 20.125 1.00 57.00 108 ALA A N 1
ATOM 786 C CA . ALA A 1 108 ? -32.211 -9.449 21.290 1.00 57.00 108 ALA A CA 1
ATOM 787 C C . ALA A 1 108 ? -33.676 -9.887 21.262 1.00 57.00 108 ALA A C 1
ATOM 789 O O . ALA A 1 108 ? -34.507 -9.095 20.757 1.00 57.00 108 ALA A O 1
#

Secondary structure (DSSP, 8-state):
--HHHHHHHH-HHHHHHHHHHHHHHHHHHHHHHH---HHHHHHHHHHHHHHHHHHHHIIIIIBTTBGGGTT-TT-HHHHHHHHHHHHHHHHHHHHHHHHHHHTS----